Protein AF-A0A3E0P9P9-F1 (afdb_monomer)

Solvent-accessible surface area (backbone atoms only — not comparable to full-atom values): 4026 Å² total; per-residue (Å²): 108,54,78,80,67,45,52,81,54,45,58,31,52,52,38,26,52,51,10,48,50,34,35,52,55,40,48,52,50,51,54,35,48,75,72,73,50,71,68,82,96,48,86,84,73,74,88,56,68,70,59,40,55,51,42,36,54,53,10,50,53,33,28,52,52,16,53,48,64,74,74,105

Nearest PDB structures (foldseek):
  4xvn-assembly2_E  TM=4.344E-01  e=8.446E+00  Thermus phage G20c

pLDDT: mean 89.86, std 11.05, range [49.38, 98.62]

Structure (mmCIF, N/CA/C/O backbone):
data_AF-A0A3E0P9P9-F1
#
_entry.id   AF-A0A3E0P9P9-F1
#
loop_
_atom_site.group_PDB
_atom_site.id
_atom_site.type_symbol
_atom_site.label_atom_id
_atom_site.label_alt_id
_atom_site.label_comp_id
_atom_site.label_asym_id
_atom_site.label_entity_id
_atom_site.label_seq_id
_atom_site.pdbx_PDB_ins_code
_atom_site.Cartn_x
_atom_site.Cartn_y
_atom_site.Cartn_z
_atom_site.occupancy
_atom_site.B_iso_or_equiv
_atom_site.auth_seq_id
_atom_site.auth_comp_id
_atom_site.auth_asym_id
_atom_site.auth_atom_id
_atom_site.pdbx_PDB_model_num
ATOM 1 N N . MET A 1 1 ? 10.349 17.520 -26.542 1.00 49.38 1 MET A N 1
ATOM 2 C CA . MET A 1 1 ? 9.634 18.386 -25.572 1.00 49.38 1 MET A CA 1
ATOM 3 C C . MET A 1 1 ? 9.064 17.548 -24.431 1.00 49.38 1 MET A C 1
ATOM 5 O O . MET A 1 1 ? 9.285 17.915 -23.292 1.00 49.38 1 MET A O 1
ATOM 9 N N . SER A 1 2 ? 8.402 16.423 -24.724 1.00 55.94 2 SER A N 1
ATOM 10 C CA . SER A 1 2 ? 7.957 15.401 -23.755 1.00 55.94 2 SER A CA 1
ATOM 11 C C . SER A 1 2 ? 9.115 14.778 -22.961 1.00 55.94 2 SER A C 1
ATOM 13 O O . SER A 1 2 ? 9.106 14.856 -21.739 1.00 55.94 2 SER A O 1
ATOM 15 N N . GLU A 1 3 ? 10.173 14.341 -23.651 1.00 62.44 3 GLU A N 1
ATOM 16 C CA . GLU A 1 3 ? 11.429 13.847 -23.048 1.00 62.44 3 GLU A CA 1
ATOM 17 C C . GLU A 1 3 ? 12.148 14.903 -22.180 1.00 62.44 3 GLU A C 1
ATOM 19 O O . GLU A 1 3 ? 12.734 14.595 -21.152 1.00 62.44 3 GLU A O 1
ATOM 24 N N . LEU A 1 4 ? 12.070 16.185 -22.566 1.00 57.38 4 LEU A N 1
ATOM 25 C CA . LEU A 1 4 ? 12.713 17.301 -21.849 1.00 57.38 4 LEU A CA 1
ATOM 26 C C . LEU A 1 4 ? 11.973 17.663 -20.548 1.00 57.38 4 LEU A C 1
ATOM 28 O O . LEU A 1 4 ? 12.553 18.270 -19.653 1.00 57.38 4 LEU A O 1
ATOM 32 N N . LEU A 1 5 ? 10.685 17.321 -20.465 1.00 64.38 5 LEU A N 1
ATOM 33 C CA . LEU A 1 5 ? 9.821 17.552 -19.307 1.00 64.38 5 LEU A CA 1
ATOM 34 C C . LEU A 1 5 ? 9.592 16.271 -18.481 1.00 64.38 5 LEU A C 1
ATOM 36 O O . LEU A 1 5 ? 8.825 16.320 -17.523 1.00 64.38 5 LEU A O 1
ATOM 40 N N . GLY A 1 6 ? 10.221 15.144 -18.847 1.00 69.69 6 GLY A N 1
ATOM 41 C CA . GLY A 1 6 ? 10.076 13.854 -18.156 1.00 69.69 6 GLY A CA 1
ATOM 42 C C . GLY A 1 6 ? 8.645 13.304 -18.144 1.00 69.69 6 GLY A C 1
ATOM 43 O O . GLY A 1 6 ? 8.284 12.545 -17.253 1.00 69.69 6 GLY A O 1
ATOM 44 N N . ILE A 1 7 ? 7.793 13.722 -19.089 1.00 71.12 7 ILE A N 1
ATOM 45 C CA . ILE A 1 7 ? 6.346 13.428 -19.048 1.00 71.12 7 ILE A CA 1
ATOM 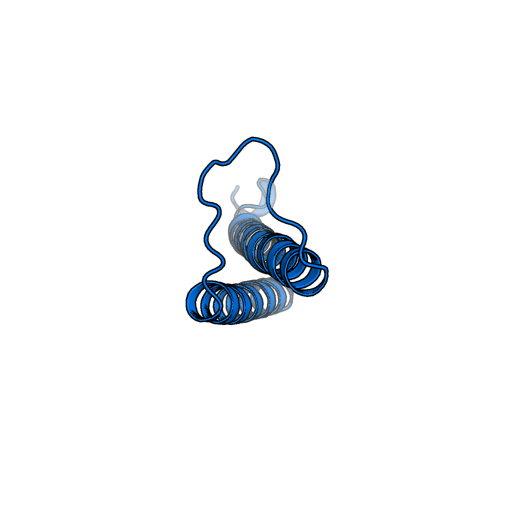46 C C . ILE A 1 7 ? 6.067 11.933 -19.249 1.00 71.12 7 ILE A C 1
ATOM 48 O O . ILE A 1 7 ? 5.078 11.422 -18.725 1.00 71.12 7 ILE A O 1
ATOM 52 N N . ASP A 1 8 ? 6.942 11.248 -19.984 1.00 78.19 8 ASP A N 1
ATOM 53 C CA . ASP A 1 8 ? 6.810 9.825 -20.292 1.00 78.19 8 ASP A CA 1
ATOM 54 C C . ASP A 1 8 ? 6.984 8.957 -19.026 1.00 78.19 8 ASP A C 1
ATOM 56 O O . ASP A 1 8 ? 6.234 8.000 -18.831 1.00 78.19 8 ASP A O 1
ATOM 60 N N . ASP A 1 9 ? 7.850 9.383 -18.099 1.00 87.75 9 ASP A N 1
ATOM 61 C CA . ASP A 1 9 ? 8.081 8.720 -16.806 1.00 87.75 9 ASP A CA 1
ATOM 62 C C . ASP A 1 9 ? 7.168 9.250 -15.687 1.00 87.75 9 ASP A C 1
ATOM 64 O O . ASP A 1 9 ? 6.867 8.542 -14.721 1.00 87.75 9 ASP A O 1
ATOM 68 N N . LEU A 1 10 ? 6.653 10.477 -15.837 1.00 91.06 10 LEU A N 1
ATOM 69 C CA . LEU A 1 10 ? 5.832 11.147 -14.827 1.00 91.06 10 LEU A CA 1
ATOM 70 C C . LEU A 1 10 ? 4.583 10.339 -14.452 1.00 91.06 10 LEU A C 1
ATOM 72 O O . LEU A 1 10 ? 4.231 10.238 -13.276 1.00 91.06 10 LEU A O 1
ATOM 76 N N . LEU A 1 11 ? 3.877 9.773 -15.435 1.00 91.06 11 LEU A N 1
ATOM 77 C CA . LEU A 1 11 ? 2.664 8.999 -15.161 1.00 91.06 11 LEU A CA 1
ATOM 78 C C . LEU A 1 11 ? 2.973 7.700 -14.384 1.00 91.06 11 LEU A C 1
ATOM 80 O O . LEU A 1 11 ? 2.332 7.483 -13.348 1.00 91.06 11 LEU A O 1
ATOM 84 N N . PRO A 1 12 ? 3.934 6.855 -14.812 1.00 94.19 12 PRO A N 1
ATOM 85 C CA . PRO A 1 12 ? 4.411 5.733 -14.009 1.00 94.19 12 PRO A CA 1
ATOM 86 C C . PRO A 1 12 ? 4.833 6.128 -12.588 1.00 94.19 12 PRO A C 1
ATOM 88 O O . PRO A 1 12 ? 4.381 5.495 -11.632 1.00 94.19 12 PRO A O 1
ATOM 91 N N . GLU A 1 13 ? 5.619 7.195 -12.417 1.00 95.12 13 GLU A N 1
ATOM 92 C CA . GLU A 1 13 ? 6.070 7.671 -11.101 1.00 95.12 13 GLU A CA 1
ATOM 93 C C . GLU A 1 13 ? 4.904 8.062 -10.182 1.00 95.12 13 GLU A C 1
ATOM 95 O O . GLU A 1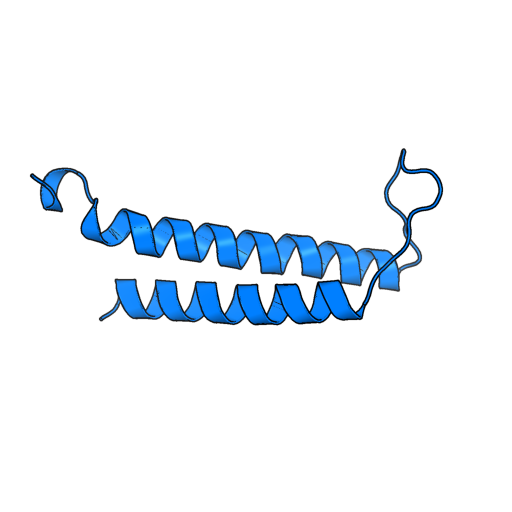 13 ? 4.862 7.661 -9.013 1.00 95.12 13 GLU A O 1
ATOM 100 N N . LEU A 1 14 ? 3.911 8.789 -10.705 1.00 96.25 14 LEU A N 1
ATOM 101 C CA . LEU A 1 14 ? 2.703 9.149 -9.955 1.00 96.25 14 LEU A CA 1
ATOM 102 C C . LEU A 1 14 ? 1.897 7.912 -9.546 1.00 96.25 14 LEU A C 1
ATOM 104 O O . LEU A 1 14 ? 1.385 7.842 -8.424 1.00 96.25 14 LEU A O 1
ATOM 108 N N . ILE A 1 15 ? 1.795 6.922 -10.434 1.00 96.69 15 ILE A N 1
ATOM 109 C CA . ILE A 1 15 ? 1.084 5.670 -10.158 1.00 96.69 15 ILE A CA 1
ATOM 110 C C . ILE A 1 15 ? 1.822 4.844 -9.098 1.00 96.69 15 ILE A C 1
ATOM 112 O O . ILE A 1 15 ? 1.171 4.307 -8.196 1.00 96.69 15 ILE A O 1
ATOM 116 N N . ILE A 1 16 ? 3.157 4.803 -9.132 1.00 97.56 16 ILE A N 1
ATOM 117 C CA . ILE A 1 16 ? 3.973 4.202 -8.067 1.00 97.56 16 ILE A CA 1
ATOM 118 C C . ILE A 1 16 ? 3.716 4.919 -6.745 1.00 97.56 16 ILE A C 1
ATOM 120 O O . ILE A 1 16 ? 3.416 4.257 -5.750 1.00 97.56 16 ILE A O 1
ATOM 124 N N . GLY A 1 17 ? 3.797 6.252 -6.731 1.00 97.69 17 GLY A N 1
ATOM 125 C CA . GLY A 1 17 ? 3.572 7.061 -5.533 1.00 97.69 17 GLY A CA 1
ATOM 126 C C . GLY A 1 17 ? 2.198 6.805 -4.912 1.00 97.69 17 GLY A C 1
ATOM 127 O O . GLY A 1 17 ? 2.090 6.588 -3.703 1.00 97.69 17 GLY A O 1
ATOM 128 N N . LEU A 1 18 ? 1.153 6.734 -5.739 1.00 97.88 18 LEU A N 1
ATOM 129 C CA . LEU A 1 18 ? -0.200 6.409 -5.293 1.00 97.88 18 LEU A CA 1
ATOM 130 C C . LEU A 1 18 ? -0.316 4.963 -4.784 1.00 97.88 18 LEU A C 1
ATOM 132 O O . LEU A 1 18 ? -0.919 4.731 -3.733 1.00 97.88 18 LEU A O 1
ATOM 136 N N . GLY A 1 19 ? 0.297 3.998 -5.473 1.00 98.12 19 GLY A N 1
ATOM 137 C CA . GLY A 1 19 ? 0.346 2.605 -5.024 1.00 98.12 19 GLY A CA 1
ATOM 138 C C . GLY A 1 19 ? 1.020 2.465 -3.656 1.00 98.12 19 GLY A C 1
ATOM 139 O O . GLY A 1 19 ? 0.460 1.854 -2.743 1.00 98.12 19 GLY A O 1
ATOM 140 N N . LEU A 1 20 ? 2.160 3.131 -3.459 1.00 98.25 20 LEU A N 1
ATOM 141 C CA . LEU A 1 20 ? 2.872 3.161 -2.180 1.00 98.25 20 LEU A CA 1
ATOM 142 C C . LEU A 1 20 ? 2.055 3.853 -1.084 1.00 98.25 20 LEU A C 1
ATOM 144 O O . LEU A 1 20 ? 2.004 3.353 0.040 1.00 98.25 20 LEU A O 1
ATOM 148 N N . ALA A 1 21 ? 1.370 4.955 -1.397 1.00 98.12 21 ALA A N 1
ATOM 149 C CA . ALA A 1 21 ? 0.490 5.631 -0.448 1.00 98.12 21 ALA A CA 1
ATOM 150 C C . ALA A 1 21 ? -0.653 4.715 0.022 1.00 98.12 21 ALA A C 1
ATOM 152 O O . ALA A 1 21 ? -0.953 4.663 1.220 1.00 98.12 21 ALA A O 1
ATOM 153 N N . LEU A 1 22 ? -1.249 3.940 -0.893 1.00 98.00 22 LEU A N 1
ATOM 154 C CA . LEU A 1 22 ? -2.254 2.935 -0.548 1.00 98.00 22 LEU A CA 1
ATOM 155 C C . LEU A 1 22 ? -1.664 1.851 0.355 1.00 98.00 22 LEU A C 1
ATOM 157 O O . LEU A 1 22 ? -2.265 1.545 1.385 1.00 98.00 22 LEU A O 1
ATOM 161 N N . LEU A 1 23 ? -0.495 1.308 0.018 1.00 98.19 23 LEU A N 1
ATOM 162 C CA . LEU A 1 23 ? 0.149 0.250 0.798 1.00 98.19 23 LEU A CA 1
ATOM 163 C C . LEU A 1 23 ? 0.525 0.710 2.208 1.00 98.19 23 LEU A C 1
ATOM 165 O O . LEU A 1 23 ? 0.197 0.046 3.191 1.00 98.19 23 LEU A O 1
ATOM 169 N N . ILE A 1 24 ? 1.181 1.863 2.324 1.00 97.81 24 ILE A N 1
ATOM 170 C CA . ILE A 1 24 ? 1.656 2.387 3.607 1.00 97.81 24 ILE A CA 1
ATOM 171 C C . ILE A 1 24 ? 0.470 2.827 4.467 1.00 97.81 24 ILE A C 1
ATOM 173 O O . ILE A 1 24 ? 0.381 2.435 5.630 1.00 97.81 24 ILE A O 1
ATOM 177 N N . GLY A 1 25 ? -0.476 3.588 3.908 1.00 95.38 25 GLY A N 1
ATOM 178 C CA . GLY A 1 25 ? -1.635 4.078 4.655 1.00 95.38 25 GLY A CA 1
ATOM 179 C C . GLY A 1 25 ? -2.514 2.942 5.185 1.00 95.38 25 GLY A C 1
ATOM 180 O O . GLY A 1 25 ? -2.862 2.916 6.368 1.00 95.38 25 GLY A O 1
ATOM 181 N N . ASN A 1 26 ? -2.827 1.957 4.337 1.00 96.25 26 ASN A N 1
ATOM 182 C CA . ASN A 1 26 ? -3.641 0.808 4.735 1.00 96.25 26 ASN A CA 1
ATOM 183 C C . ASN A 1 26 ? -2.867 -0.175 5.628 1.00 96.25 26 ASN A C 1
ATOM 185 O O . ASN A 1 26 ? -3.447 -0.724 6.568 1.00 96.25 26 ASN A O 1
ATOM 189 N N . GLY A 1 27 ? -1.565 -0.355 5.394 1.00 95.56 27 GLY A N 1
ATOM 190 C CA . GLY A 1 27 ? -0.688 -1.158 6.246 1.00 95.56 27 GLY A CA 1
ATOM 191 C C . GLY A 1 27 ? -0.579 -0.592 7.663 1.00 95.56 27 GLY A C 1
ATOM 192 O O . GLY A 1 27 ? -0.746 -1.332 8.634 1.00 95.56 27 GLY A O 1
ATOM 193 N N . LEU A 1 28 ? -0.403 0.727 7.795 1.00 94.62 28 LEU A N 1
ATOM 194 C CA . LEU A 1 28 ? -0.425 1.417 9.087 1.00 94.62 28 LEU A CA 1
ATOM 195 C C . LEU A 1 28 ? -1.788 1.286 9.773 1.00 94.62 28 LEU A C 1
ATOM 197 O O . LEU A 1 28 ? -1.838 1.003 10.970 1.00 94.62 28 LEU A O 1
ATOM 201 N N . ALA A 1 29 ? -2.888 1.439 9.031 1.00 92.19 29 ALA A N 1
ATOM 202 C CA . ALA A 1 29 ? -4.233 1.265 9.578 1.00 92.19 29 ALA A CA 1
ATOM 203 C C . ALA A 1 29 ? -4.464 -0.164 10.102 1.00 92.19 29 ALA A C 1
ATOM 205 O O . ALA A 1 29 ? -5.025 -0.343 11.182 1.00 92.19 29 ALA A O 1
ATOM 206 N N . TRP A 1 30 ? -4.011 -1.186 9.370 1.00 94.06 30 TRP A N 1
ATOM 207 C CA . TRP A 1 30 ? -4.073 -2.578 9.821 1.00 94.06 30 TRP A CA 1
ATOM 208 C C . TRP A 1 30 ? -3.207 -2.827 11.060 1.00 94.06 30 TRP A C 1
ATOM 210 O O . TRP A 1 30 ? -3.674 -3.461 12.007 1.00 94.06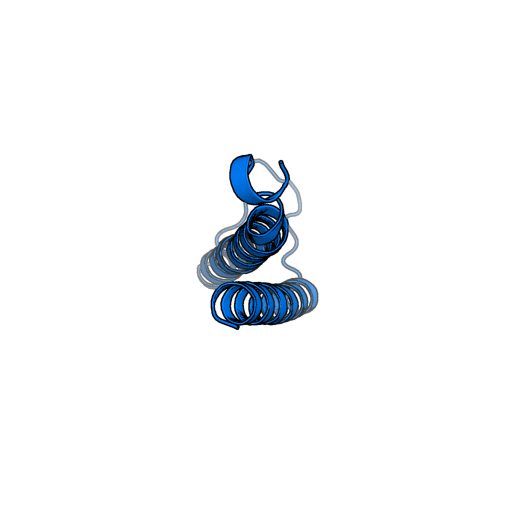 30 TRP A O 1
ATOM 220 N N . TRP A 1 31 ? -1.978 -2.303 11.081 1.00 94.12 31 TRP A N 1
ATOM 221 C CA . TRP A 1 31 ? -1.061 -2.457 12.210 1.00 94.12 31 TRP A CA 1
ATOM 222 C C . TRP A 1 31 ? -1.608 -1.819 13.492 1.00 94.12 31 TRP A C 1
ATOM 224 O O . TRP A 1 31 ? -1.656 -2.486 14.525 1.00 94.12 31 TRP A O 1
ATOM 234 N N . LYS A 1 32 ? -2.102 -0.578 13.417 1.00 92.06 32 LYS A N 1
ATOM 235 C CA . LYS A 1 32 ? -2.738 0.116 14.549 1.00 92.06 32 LYS A CA 1
ATOM 236 C C . LYS A 1 32 ? -3.986 -0.610 15.040 1.00 92.06 32 LYS A C 1
ATOM 238 O O . LYS A 1 32 ? -4.099 -0.895 16.229 1.00 92.06 32 LYS A O 1
ATOM 243 N N . ASN A 1 33 ? -4.857 -1.033 14.122 1.00 90.81 33 ASN A N 1
ATOM 244 C CA . ASN A 1 33 ? -6.033 -1.823 14.480 1.00 90.81 33 ASN A CA 1
ATOM 245 C C . ASN A 1 33 ? -5.651 -3.133 15.191 1.00 90.81 33 ASN A C 1
ATOM 247 O O . ASN A 1 33 ? -6.294 -3.528 16.159 1.00 90.81 33 ASN A O 1
ATOM 251 N N . ARG A 1 34 ? -4.572 -3.798 14.759 1.00 90.06 34 ARG A N 1
ATOM 252 C CA . ARG A 1 34 ? -4.070 -5.021 15.406 1.00 90.06 34 ARG A CA 1
ATOM 253 C C . ARG A 1 34 ? -3.521 -4.769 16.818 1.00 90.06 34 ARG A C 1
ATOM 255 O O . ARG A 1 34 ? -3.495 -5.699 17.617 1.00 90.06 34 ARG A O 1
ATOM 262 N N . ARG A 1 35 ? -3.115 -3.535 17.133 1.00 92.31 35 ARG A N 1
ATOM 263 C CA . ARG A 1 35 ? -2.730 -3.088 18.485 1.00 92.31 35 ARG A CA 1
ATOM 264 C C . ARG A 1 35 ? -3.920 -2.601 19.322 1.00 92.31 35 ARG A C 1
ATOM 266 O O . ARG A 1 35 ? -3.724 -2.249 20.478 1.00 92.31 35 ARG A O 1
ATOM 273 N N . GLY A 1 36 ? -5.132 -2.595 18.761 1.00 87.31 36 GLY A N 1
ATOM 274 C CA . GLY A 1 36 ? -6.324 -2.040 19.406 1.00 87.31 36 GLY A CA 1
ATOM 275 C C . GLY A 1 36 ? -6.354 -0.509 19.428 1.00 87.31 36 GLY A C 1
ATOM 276 O O . GLY A 1 36 ? -7.164 0.071 20.143 1.00 87.31 36 GLY A O 1
ATOM 277 N N . GLU A 1 37 ? -5.478 0.149 18.664 1.00 87.69 37 GLU A N 1
ATOM 278 C CA . GLU A 1 37 ? -5.424 1.605 18.561 1.00 87.69 37 GLU A CA 1
ATOM 279 C C . GLU A 1 37 ? -6.460 2.092 17.540 1.00 87.69 37 GLU A C 1
ATOM 281 O O . GLU A 1 37 ? -6.503 1.622 16.396 1.00 87.69 37 GLU A O 1
ATOM 286 N N . THR A 1 38 ? -7.269 3.071 17.936 1.00 84.56 38 THR A N 1
ATOM 287 C CA . THR A 1 38 ? -8.195 3.784 17.050 1.00 8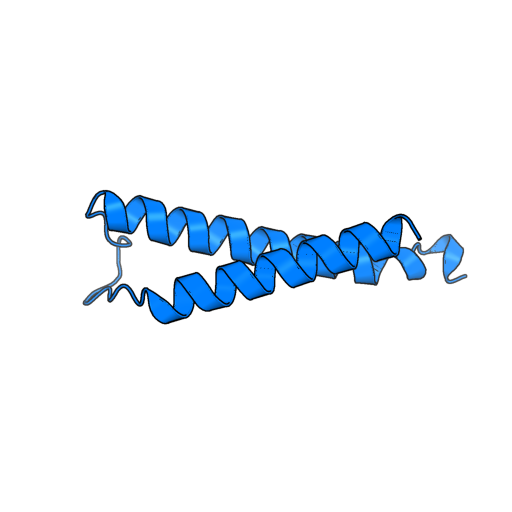4.56 38 THR A CA 1
ATOM 288 C C . THR A 1 38 ? -7.643 5.168 16.692 1.00 84.56 38 THR A C 1
ATOM 290 O O . THR A 1 38 ? -6.857 5.725 17.457 1.00 84.56 38 THR A O 1
ATOM 293 N N . PRO A 1 39 ? -8.026 5.750 15.541 1.00 82.94 39 PRO A N 1
ATOM 294 C CA . PRO A 1 39 ? -7.677 7.126 15.201 1.00 82.94 39 PRO A CA 1
ATOM 295 C C . PRO A 1 39 ? -8.149 8.103 16.284 1.00 82.94 39 PRO A C 1
ATOM 297 O O . PRO A 1 39 ? -9.295 8.036 16.725 1.00 82.94 39 PRO A O 1
ATOM 300 N N . GLU A 1 40 ? -7.273 9.017 16.693 1.00 84.00 40 GLU A N 1
ATOM 301 C CA . GLU A 1 40 ? -7.615 10.089 17.629 1.00 84.00 40 GLU A CA 1
ATOM 302 C C . GLU A 1 40 ? -8.555 11.104 16.961 1.00 84.00 40 GLU A C 1
ATOM 304 O O . GLU A 1 40 ? -8.422 11.398 15.772 1.00 84.00 40 GLU A O 1
ATOM 309 N N . GLY A 1 41 ? -9.516 11.639 17.718 1.00 84.88 41 GLY A N 1
ATOM 310 C CA . GLY A 1 41 ? -10.448 12.660 17.225 1.00 84.88 41 GLY A CA 1
ATOM 311 C C . GLY A 1 41 ? -11.548 12.152 16.283 1.00 84.88 41 GLY A C 1
ATOM 312 O O . GLY A 1 41 ? -12.254 12.968 15.697 1.00 84.88 41 GLY A O 1
ATOM 313 N N . VAL A 1 42 ? -11.713 10.831 16.136 1.00 82.75 42 VAL A N 1
ATOM 314 C CA . VAL A 1 42 ? -12.803 10.222 15.360 1.00 82.75 42 VAL A CA 1
ATOM 315 C C . VAL A 1 42 ? -13.731 9.457 16.298 1.00 82.75 42 VAL A C 1
ATOM 317 O O . VAL A 1 42 ? -13.384 8.382 16.789 1.00 82.75 42 VAL A O 1
ATOM 320 N N . GLU A 1 43 ? -14.923 10.000 16.526 1.00 75.50 43 GLU A N 1
ATOM 321 C CA . GLU A 1 43 ? -16.003 9.274 17.195 1.00 75.50 43 GLU A CA 1
ATOM 322 C C . GLU A 1 43 ? -16.465 8.111 16.292 1.00 75.50 43 GLU A C 1
ATOM 324 O O . GLU A 1 43 ? -16.558 8.255 15.074 1.00 75.50 43 GLU A O 1
ATOM 329 N N . GLU A 1 44 ? -16.683 6.928 16.876 1.00 80.62 44 GLU A N 1
ATOM 330 C CA . GLU A 1 44 ? -17.134 5.709 16.171 1.00 80.62 44 GLU A CA 1
ATOM 331 C C . GLU A 1 44 ? -16.195 5.169 15.070 1.00 80.62 44 GLU A C 1
ATOM 333 O O . GLU A 1 44 ? -16.625 4.638 14.036 1.00 80.62 44 GLU A O 1
ATOM 338 N N . ALA A 1 45 ? -14.878 5.243 15.285 1.00 81.00 45 ALA A N 1
ATOM 339 C CA . ALA A 1 45 ? -13.908 4.683 14.348 1.00 81.00 45 ALA A CA 1
ATOM 340 C C . ALA A 1 45 ? -14.145 3.181 14.070 1.00 81.00 45 ALA A C 1
ATOM 342 O O . ALA A 1 45 ? -13.850 2.311 14.887 1.00 81.00 45 ALA A O 1
ATOM 343 N N . THR A 1 46 ? -14.636 2.869 12.866 1.00 85.50 46 THR A N 1
ATOM 344 C CA . THR A 1 46 ? -14.920 1.494 12.434 1.00 85.50 46 THR A CA 1
ATOM 345 C C . THR A 1 46 ? -13.841 0.982 11.486 1.00 85.50 46 THR A C 1
ATOM 347 O O . THR A 1 46 ? -13.692 1.465 10.356 1.00 85.50 46 THR A O 1
ATOM 350 N N . TYR A 1 47 ? -13.121 -0.058 11.905 1.00 88.44 47 TYR A N 1
ATOM 351 C CA . TYR A 1 47 ? -12.170 -0.747 11.041 1.00 88.44 47 TYR A CA 1
ATOM 352 C C . TYR A 1 47 ? -12.886 -1.669 10.042 1.00 88.44 47 TYR A C 1
ATOM 354 O O . TYR A 1 47 ? -13.680 -2.529 10.418 1.00 88.44 47 TYR A O 1
ATOM 362 N N . ARG A 1 48 ? -12.592 -1.505 8.744 1.00 92.06 48 ARG A N 1
ATOM 363 C CA . ARG A 1 48 ? -13.182 -2.302 7.653 1.00 92.06 48 ARG A CA 1
ATOM 364 C C . ARG A 1 48 ? -12.118 -3.202 7.007 1.00 92.06 48 ARG A C 1
ATOM 366 O O . ARG A 1 48 ? -11.475 -2.755 6.052 1.00 92.06 48 ARG A O 1
ATOM 373 N N . PRO A 1 49 ? -11.941 -4.458 7.467 1.00 91.50 49 PRO A N 1
ATOM 374 C CA . PRO A 1 49 ? -10.855 -5.332 7.008 1.00 91.50 49 PRO A CA 1
ATOM 375 C C . PRO A 1 49 ? -10.909 -5.610 5.502 1.00 91.50 49 PRO A C 1
ATOM 377 O O . PRO A 1 49 ? -9.879 -5.565 4.836 1.00 91.50 49 PRO A O 1
ATOM 380 N N . GLY A 1 50 ? -12.107 -5.822 4.943 1.00 95.38 50 GLY A N 1
ATOM 381 C CA . GLY A 1 50 ? -12.275 -6.079 3.508 1.00 95.38 50 GLY A CA 1
ATOM 382 C C . GLY A 1 50 ? -11.813 -4.913 2.628 1.00 95.38 50 GLY A C 1
ATOM 383 O O . GLY A 1 50 ? -11.130 -5.128 1.631 1.00 95.38 50 GLY A O 1
ATOM 384 N N . ARG A 1 51 ? -12.107 -3.667 3.031 1.00 95.19 51 ARG A N 1
ATOM 385 C CA . ARG A 1 51 ? -11.652 -2.465 2.310 1.00 95.19 51 ARG A CA 1
ATOM 3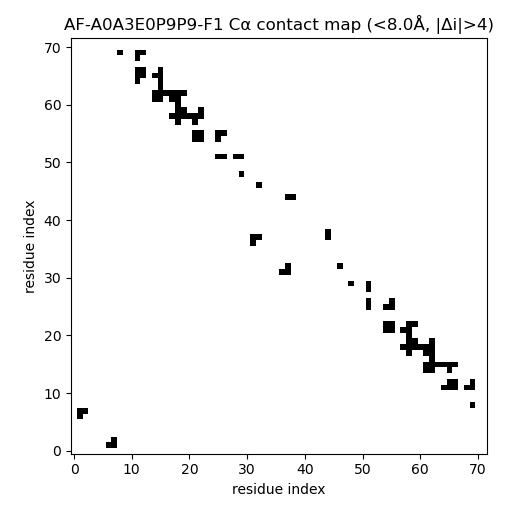86 C C . ARG A 1 51 ? -10.131 -2.351 2.344 1.00 95.19 51 ARG A C 1
ATOM 388 O O . ARG A 1 51 ? -9.523 -2.068 1.321 1.00 95.19 51 ARG A O 1
ATOM 395 N N . VAL A 1 52 ? -9.534 -2.576 3.513 1.00 95.62 52 VAL A N 1
ATOM 396 C CA . VAL A 1 52 ? -8.079 -2.520 3.693 1.00 95.62 52 VAL A CA 1
ATOM 397 C C . VAL A 1 52 ? -7.390 -3.565 2.818 1.00 95.62 52 VAL A C 1
ATOM 399 O O . VAL A 1 52 ? -6.490 -3.213 2.065 1.00 95.62 52 VAL A O 1
ATOM 402 N N . ALA A 1 53 ? -7.852 -4.818 2.840 1.00 96.62 53 ALA A N 1
ATOM 403 C CA . ALA A 1 53 ? -7.291 -5.878 2.005 1.00 96.62 53 ALA A CA 1
ATOM 404 C C . ALA A 1 53 ? -7.395 -5.554 0.505 1.00 96.62 53 ALA A C 1
ATOM 406 O O . ALA A 1 53 ? -6.413 -5.692 -0.222 1.00 96.62 53 ALA A O 1
ATOM 407 N N . PHE A 1 54 ? -8.550 -5.059 0.052 1.00 97.69 54 PHE A N 1
ATOM 408 C CA . PHE A 1 54 ? -8.741 -4.645 -1.338 1.00 97.69 54 PHE A CA 1
ATOM 409 C C . PHE A 1 54 ? -7.773 -3.527 -1.748 1.00 97.69 54 PHE A C 1
ATOM 411 O O . PHE A 1 54 ? -7.090 -3.645 -2.762 1.00 97.69 54 PHE A O 1
ATOM 418 N N . LEU A 1 55 ? -7.665 -2.466 -0.941 1.00 97.81 55 LEU A N 1
ATOM 419 C CA . LEU A 1 55 ? -6.779 -1.337 -1.238 1.00 97.81 55 LEU A CA 1
ATOM 420 C C . LEU A 1 55 ? -5.297 -1.724 -1.196 1.00 97.81 55 LEU A C 1
ATOM 422 O O . LEU A 1 55 ? -4.517 -1.183 -1.975 1.00 97.81 55 LEU A O 1
ATOM 426 N N . MET A 1 56 ? -4.913 -2.680 -0.346 1.00 97.88 56 MET A N 1
ATOM 427 C CA . MET A 1 56 ? -3.563 -3.247 -0.361 1.00 97.88 56 MET A CA 1
ATOM 428 C C . MET A 1 56 ? -3.278 -3.959 -1.688 1.00 97.88 56 MET A C 1
ATOM 430 O O . MET A 1 56 ? -2.242 -3.710 -2.294 1.00 97.88 56 MET A O 1
ATOM 434 N N . VAL A 1 57 ? -4.200 -4.796 -2.180 1.00 98.25 57 VAL A N 1
ATOM 435 C CA . VAL A 1 57 ? -4.042 -5.481 -3.478 1.00 98.25 57 VAL A CA 1
ATOM 436 C C . VAL A 1 57 ? -3.941 -4.474 -4.624 1.00 98.25 57 VAL A C 1
ATOM 438 O O . VAL A 1 57 ? -3.031 -4.581 -5.442 1.00 98.25 57 VAL A O 1
ATOM 441 N N . VAL A 1 58 ? -4.823 -3.470 -4.659 1.00 98.31 58 VAL A 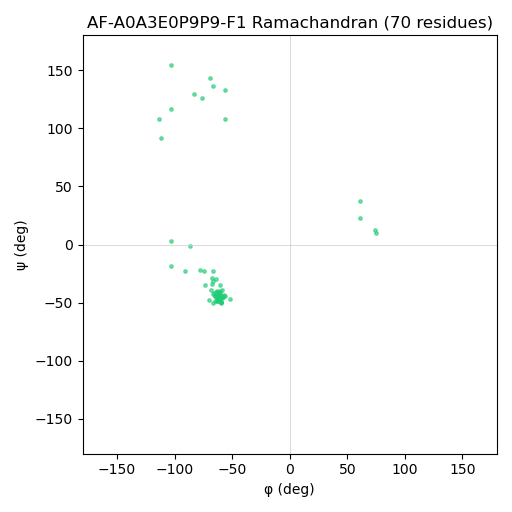N 1
ATOM 442 C CA . VAL A 1 58 ? -4.768 -2.392 -5.662 1.00 98.31 58 VAL A CA 1
ATOM 443 C C . VAL A 1 58 ? -3.431 -1.654 -5.594 1.00 98.31 58 VAL A C 1
ATOM 445 O O . VAL A 1 58 ? -2.798 -1.457 -6.627 1.00 98.31 58 VAL A O 1
ATOM 448 N N . GLY A 1 59 ? -2.962 -1.315 -4.390 1.00 98.06 59 GLY A N 1
ATOM 449 C CA . GLY A 1 59 ? -1.662 -0.679 -4.188 1.00 98.06 59 GLY A CA 1
ATOM 450 C C . GLY A 1 59 ? -0.503 -1.508 -4.747 1.00 98.06 59 GLY A C 1
ATOM 451 O O . GLY A 1 59 ? 0.323 -0.968 -5.478 1.00 98.06 59 GLY A O 1
ATOM 452 N N . VAL A 1 60 ? -0.479 -2.824 -4.492 1.00 98.50 60 VAL A N 1
ATOM 453 C CA . VAL A 1 60 ? 0.538 -3.730 -5.061 1.00 98.50 60 VAL A CA 1
ATOM 454 C C . VAL A 1 60 ? 0.484 -3.714 -6.586 1.00 98.50 60 VAL A C 1
ATOM 456 O O . VAL A 1 60 ? 1.521 -3.544 -7.221 1.00 98.50 60 VAL A O 1
ATOM 459 N N . LEU A 1 61 ? -0.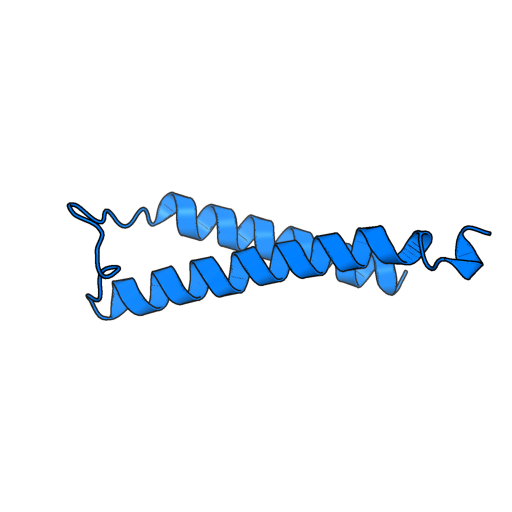704 -3.865 -7.178 1.00 98.62 61 LEU A N 1
ATOM 460 C CA . LEU A 1 61 ? -0.860 -3.884 -8.634 1.00 98.62 61 LEU A CA 1
ATOM 461 C C . LEU A 1 61 ? -0.359 -2.584 -9.273 1.00 98.62 61 LEU A C 1
ATOM 463 O O . LEU A 1 61 ? 0.367 -2.637 -10.262 1.00 98.62 61 LEU A O 1
ATOM 467 N N . MET A 1 62 ? -0.697 -1.435 -8.685 1.00 98.12 62 MET A N 1
ATOM 468 C CA . MET A 1 62 ? -0.261 -0.122 -9.167 1.00 98.12 62 MET A CA 1
ATOM 469 C C . MET A 1 62 ? 1.251 0.057 -9.059 1.00 98.12 62 MET A C 1
ATOM 471 O O . MET A 1 62 ? 1.888 0.451 -10.033 1.00 98.12 62 MET A O 1
ATOM 475 N N . THR A 1 63 ? 1.837 -0.263 -7.904 1.00 98.06 63 THR A N 1
ATOM 476 C CA . THR A 1 63 ? 3.285 -0.149 -7.704 1.00 98.06 63 THR A CA 1
ATOM 477 C C . THR A 1 63 ? 4.045 -1.080 -8.643 1.00 98.06 63 THR A C 1
ATOM 479 O O . THR A 1 63 ? 4.996 -0.640 -9.278 1.00 98.06 63 THR A O 1
ATOM 482 N N . VAL A 1 64 ? 3.617 -2.339 -8.786 1.00 98.31 64 VAL A N 1
ATOM 483 C CA . VAL A 1 64 ? 4.263 -3.295 -9.699 1.00 98.31 64 VAL A CA 1
ATOM 484 C C . VAL A 1 64 ? 4.150 -2.824 -11.144 1.00 98.31 64 VAL A C 1
ATOM 486 O O . VAL A 1 64 ? 5.157 -2.792 -11.842 1.00 98.31 64 VAL A O 1
ATOM 489 N N . TRP A 1 65 ? 2.957 -2.425 -11.589 1.00 97.81 65 TRP A N 1
ATOM 490 C CA . TRP A 1 65 ? 2.758 -1.944 -12.954 1.00 97.81 65 TRP A CA 1
ATOM 491 C C . TRP A 1 65 ? 3.596 -0.697 -13.250 1.00 97.81 65 TRP A C 1
ATOM 493 O O . TRP A 1 65 ? 4.246 -0.636 -14.291 1.00 97.81 65 TRP A O 1
ATOM 503 N N . GLY A 1 66 ? 3.630 0.269 -12.329 1.00 95.94 66 GLY A N 1
ATOM 504 C CA . GLY A 1 66 ? 4.410 1.489 -12.511 1.00 95.94 66 GLY A CA 1
ATOM 505 C C . GLY A 1 66 ? 5.913 1.210 -12.546 1.00 95.94 66 GLY A C 1
ATOM 506 O O . GLY A 1 66 ? 6.602 1.720 -13.420 1.00 95.94 66 GLY A O 1
ATOM 507 N N . VAL A 1 67 ? 6.415 0.333 -11.668 1.00 96.06 67 VAL A N 1
ATOM 508 C CA . VAL A 1 67 ? 7.830 -0.081 -11.678 1.00 96.06 67 VAL A CA 1
ATOM 509 C C . VAL A 1 67 ? 8.183 -0.811 -12.971 1.00 96.06 67 VAL A C 1
ATOM 511 O O . VAL A 1 67 ? 9.220 -0.522 -13.555 1.00 96.06 67 VAL A O 1
ATOM 514 N N . VAL A 1 68 ? 7.333 -1.733 -13.436 1.00 97.19 68 VAL A N 1
ATOM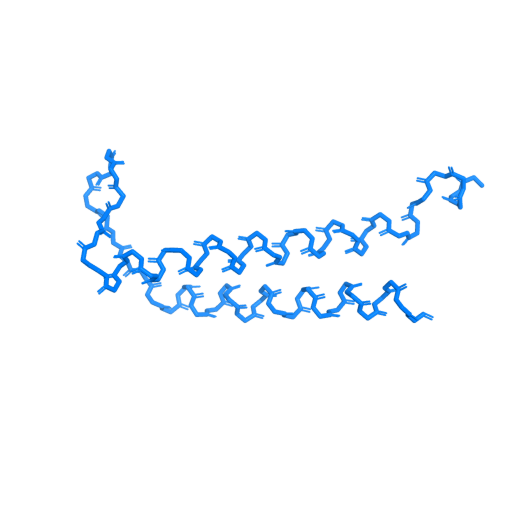 515 C CA . VAL A 1 68 ? 7.548 -2.417 -14.719 1.00 97.19 68 VAL A CA 1
ATOM 516 C C . VAL A 1 68 ? 7.593 -1.402 -15.855 1.00 97.19 68 VAL A C 1
ATOM 518 O O . VAL A 1 68 ? 8.512 -1.472 -16.656 1.00 97.19 68 VAL A O 1
ATOM 521 N N . SER A 1 69 ? 6.671 -0.437 -15.869 1.00 93.81 69 SER A N 1
ATOM 522 C CA . SER A 1 69 ? 6.582 0.586 -16.919 1.00 93.81 69 SER A CA 1
ATOM 523 C C . SER A 1 69 ? 7.800 1.512 -16.975 1.00 93.81 69 SER A C 1
ATOM 525 O O . SER A 1 69 ? 8.124 1.990 -18.049 1.00 93.81 69 SER A O 1
ATOM 527 N N . LEU A 1 70 ? 8.477 1.761 -15.847 1.00 91.50 70 LEU A N 1
ATOM 528 C CA . LEU A 1 70 ? 9.720 2.549 -15.814 1.00 91.50 70 LEU A CA 1
ATOM 529 C C . LEU A 1 70 ? 10.954 1.768 -16.286 1.00 91.50 70 LEU A C 1
ATOM 531 O O . LEU A 1 70 ? 11.979 2.363 -16.605 1.00 91.50 70 LEU A O 1
ATOM 535 N N . VAL A 1 71 ? 10.901 0.435 -16.242 1.00 92.94 71 VAL A N 1
ATOM 536 C CA . VAL A 1 71 ? 12.049 -0.436 -16.552 1.00 92.94 71 VAL A CA 1
ATOM 537 C C . VAL A 1 71 ? 11.927 -1.070 -17.945 1.00 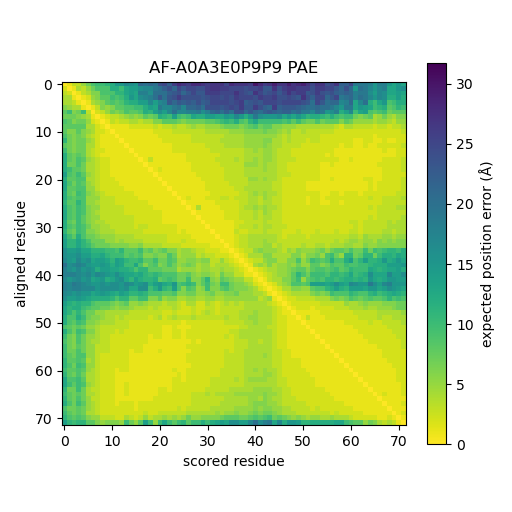92.94 71 VAL A C 1
ATOM 539 O O . VAL A 1 71 ? 12.929 -1.548 -18.479 1.00 92.94 71 VAL A O 1
ATOM 542 N N . SER A 1 72 ? 10.721 -1.100 -18.520 1.00 83.94 72 SER A N 1
ATOM 543 C CA . SER A 1 72 ? 10.411 -1.633 -19.855 1.00 83.94 72 SER A CA 1
ATOM 544 C C . SER A 1 72 ? 10.521 -0.581 -20.948 1.00 83.94 72 SER A C 1
ATOM 546 O O . SER A 1 72 ? 11.141 -0.895 -21.987 1.00 83.94 72 SER A O 1
#

Foldseek 3Di:
DCVVVVVQLVVLVVLLVQLVCLQVVLVVVVVCVVVVHFDPPDDPGDDDVVVSVVSNVSSVVSNVVSVVSVVD

Radius of gyration: 16.17 Å; Cα contacts (8 Å, |Δi|>4): 57; chains: 1; bounding box: 30×24×45 Å

Secondary structure (DSSP, 8-state):
-TGGGTHHHHHHHHHHHHHHHHHHHHHHHHHHHHTTPPPTT-TT----HHHHHHHHHHHHHHHHHHHHHHH-

Mean predicted aligned error: 5.54 Å

Sequence (72 aa):
MSELLGIDDLLPELIIGLGLALLIGNGLAWWKNRRGETPEGVEEATYRPGRVAFLMVVGVLMTVWGVVSLVS